Protein AF-A0A2S4HHZ5-F1 (afdb_monomer)

Nearest PDB structures (foldseek):
  4tq6-assembly2_B  TM=4.691E-01  e=3.166E+00  Archaeoglobus fulgidus DSM 4304

Secondary structure (DSSP, 8-state):
-HHHHHHHHHHHHHHIIIIIHHHHHHT-HHHHHHHHHHHHHHHHHHHHHHHHHHHHHHHHHHHHH--HHHHHHHHHHHHHHHHIIIIIHHHHHHHH-TT--TTSHHHHHHHHHHHT-TTS---

Mean predicted aligned error: 5.4 Å

InterPro domains:
  IPR013901 Anthrone oxygenase [PF08592] (36-115)

Radius of gyration: 16.6 Å; Cα contacts (8 Å, |Δi|>4): 107; chains: 1; bounding box: 42×26×44 Å

Organism: NCBI:txid2304603

Solvent-accessible surface area (backbone atoms only — not comparable to full-atom values): 6534 Å² total; per-residue (Å²): 104,28,67,57,25,46,50,51,38,50,50,53,52,49,44,42,48,70,46,53,47,54,52,36,46,74,72,30,48,51,52,30,41,62,46,44,42,71,46,47,73,56,48,52,62,52,45,52,52,28,36,51,53,13,24,54,39,12,46,53,50,17,73,76,63,74,41,64,68,33,42,52,53,17,52,56,47,56,51,49,54,62,51,37,62,70,65,47,38,65,57,45,54,49,64,56,33,90,85,48,55,36,72,39,72,66,44,43,54,52,52,54,43,59,52,72,47,90,80,78,80,96,120

Structure (mmCIF, N/CA/C/O backbone):
data_AF-A0A2S4HHZ5-F1
#
_entry.id   AF-A0A2S4HHZ5-F1
#
loop_
_atom_site.group_PDB
_atom_site.id
_atom_site.type_symbol
_atom_site.label_atom_id
_atom_site.label_alt_id
_atom_site.label_comp_id
_atom_site.label_asym_id
_atom_site.label_entity_id
_atom_site.label_seq_id
_atom_site.pdbx_PDB_ins_code
_atom_site.Cartn_x
_atom_site.Cartn_y
_atom_site.Cartn_z
_atom_site.occupancy
_atom_site.B_iso_or_equiv
_atom_site.auth_seq_id
_atom_site.auth_comp_id
_atom_site.auth_asym_id
_atom_site.auth_atom_id
_atom_site.pdbx_PDB_model_num
ATOM 1 N N . MET A 1 1 ? 16.337 -9.550 -9.946 1.00 66.12 1 MET A N 1
ATOM 2 C CA . MET A 1 1 ? 15.930 -8.379 -9.135 1.00 66.12 1 MET A CA 1
ATOM 3 C C . MET A 1 1 ? 14.481 -7.973 -9.363 1.00 66.12 1 MET A C 1
ATOM 5 O O . MET A 1 1 ? 13.765 -7.901 -8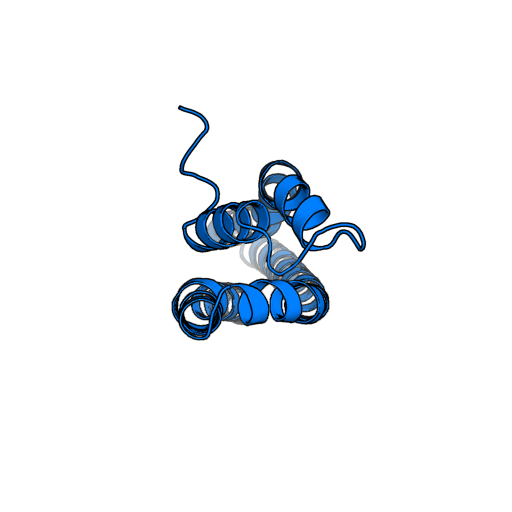.378 1.00 66.12 1 MET A O 1
ATOM 9 N N . ALA A 1 2 ? 14.009 -7.807 -10.607 1.00 78.94 2 ALA A N 1
ATOM 10 C CA . ALA A 1 2 ? 12.603 -7.470 -10.882 1.00 78.94 2 ALA A CA 1
ATOM 11 C C . ALA A 1 2 ? 11.598 -8.448 -10.238 1.00 78.94 2 ALA A C 1
ATOM 13 O O . ALA A 1 2 ? 10.721 -8.011 -9.505 1.00 78.94 2 ALA A O 1
ATOM 14 N N . ILE A 1 3 ? 11.798 -9.762 -10.417 1.00 85.00 3 ILE A N 1
ATOM 15 C CA . ILE A 1 3 ? 10.950 -10.812 -9.814 1.00 85.00 3 ILE A CA 1
ATOM 16 C C . ILE A 1 3 ? 11.000 -10.790 -8.279 1.00 85.00 3 ILE A C 1
ATOM 18 O O . ILE A 1 3 ? 9.990 -11.011 -7.623 1.00 85.00 3 ILE A O 1
ATOM 22 N N . LEU A 1 4 ? 12.168 -10.514 -7.690 1.00 85.06 4 LEU A N 1
ATOM 23 C CA . LEU A 1 4 ? 12.308 -10.449 -6.233 1.00 85.06 4 LEU A CA 1
ATOM 24 C C . LEU A 1 4 ? 11.563 -9.233 -5.669 1.00 85.06 4 LEU A C 1
ATOM 26 O O . LEU A 1 4 ? 10.830 -9.373 -4.697 1.00 85.06 4 LEU A O 1
ATOM 30 N N . GLY A 1 5 ? 11.699 -8.061 -6.297 1.00 81.88 5 GLY A N 1
ATOM 31 C CA . GLY A 1 5 ? 10.980 -6.849 -5.897 1.00 81.88 5 GLY A CA 1
ATOM 32 C C . GLY A 1 5 ? 9.465 -6.979 -6.064 1.00 81.88 5 GLY A C 1
ATOM 33 O O . GLY A 1 5 ? 8.717 -6.691 -5.135 1.00 81.88 5 GLY A O 1
ATOM 34 N N . SER A 1 6 ? 9.001 -7.486 -7.211 1.00 82.81 6 SER A N 1
ATOM 35 C CA . SER A 1 6 ? 7.569 -7.686 -7.460 1.00 82.81 6 SER A CA 1
ATOM 36 C C . SER A 1 6 ? 6.971 -8.787 -6.583 1.00 82.81 6 SER A C 1
ATOM 38 O O . SER A 1 6 ? 5.884 -8.620 -6.035 1.00 82.81 6 SER A O 1
ATOM 40 N N . GLY A 1 7 ? 7.693 -9.894 -6.400 1.00 88.38 7 GLY A N 1
ATOM 41 C CA . GLY A 1 7 ? 7.266 -11.018 -5.574 1.00 88.38 7 GLY A CA 1
ATOM 42 C C . GLY A 1 7 ? 7.183 -10.659 -4.092 1.00 88.38 7 GLY A C 1
ATOM 43 O O . GLY A 1 7 ? 6.216 -11.029 -3.428 1.00 88.38 7 GLY A O 1
ATOM 44 N N . THR A 1 8 ? 8.146 -9.892 -3.572 1.00 90.12 8 THR A N 1
ATOM 45 C CA . THR A 1 8 ? 8.106 -9.398 -2.183 1.00 90.12 8 THR A CA 1
ATOM 46 C C . THR A 1 8 ? 7.001 -8.367 -1.978 1.00 90.12 8 THR A C 1
ATOM 48 O O . THR A 1 8 ? 6.280 -8.466 -0.987 1.00 90.12 8 THR A O 1
ATOM 51 N N . PHE A 1 9 ? 6.803 -7.442 -2.926 1.00 88.12 9 PHE A N 1
ATOM 52 C CA . PHE A 1 9 ? 5.668 -6.514 -2.916 1.00 88.12 9 PHE A CA 1
ATOM 53 C C . PHE A 1 9 ? 4.336 -7.268 -2.827 1.00 88.12 9 PHE A C 1
ATOM 55 O O . PHE A 1 9 ? 3.541 -7.029 -1.917 1.00 88.12 9 PHE A O 1
ATOM 62 N N . PHE A 1 10 ? 4.122 -8.220 -3.740 1.00 88.62 10 PHE A N 1
ATOM 63 C CA . PHE A 1 10 ? 2.892 -9.004 -3.801 1.00 88.62 10 PHE A CA 1
ATOM 64 C C . PHE A 1 10 ? 2.678 -9.822 -2.526 1.00 88.62 10 PHE A C 1
ATOM 66 O O . PHE A 1 10 ? 1.589 -9.804 -1.962 1.00 88.62 10 PHE A O 1
ATOM 73 N N . SER A 1 11 ? 3.723 -10.484 -2.027 1.00 90.00 11 SER A N 1
ATOM 74 C CA . SER A 1 11 ? 3.634 -11.295 -0.807 1.00 90.00 11 SER A CA 1
ATOM 75 C C . SER A 1 11 ? 3.290 -10.454 0.424 1.00 90.00 11 SER A C 1
ATOM 77 O O . SER A 1 11 ? 2.462 -10.866 1.234 1.00 90.00 11 SER A O 1
ATOM 79 N N . ALA A 1 12 ? 3.879 -9.261 0.559 1.00 89.94 12 ALA A N 1
ATOM 80 C CA . ALA A 1 12 ? 3.566 -8.353 1.659 1.00 89.94 12 ALA A CA 1
ATOM 81 C C . ALA A 1 12 ? 2.110 -7.868 1.595 1.00 89.94 12 ALA A C 1
ATOM 83 O O . ALA A 1 12 ? 1.417 -7.869 2.611 1.00 89.94 12 ALA A O 1
ATOM 84 N N . ALA A 1 13 ? 1.631 -7.494 0.405 1.00 87.56 13 ALA A N 1
ATOM 85 C CA . ALA A 1 13 ? 0.238 -7.106 0.203 1.00 87.56 13 ALA A CA 1
ATOM 86 C C . ALA A 1 13 ? -0.721 -8.258 0.540 1.00 87.56 13 ALA A C 1
ATOM 88 O O . ALA A 1 13 ? -1.671 -8.072 1.298 1.00 87.56 13 ALA A O 1
ATOM 89 N N . LEU A 1 14 ? -0.418 -9.466 0.058 1.00 89.69 14 LEU A N 1
ATOM 90 C CA . LEU A 1 14 ? -1.217 -10.662 0.307 1.00 89.69 14 LEU A CA 1
ATOM 91 C C . LEU A 1 14 ? -1.311 -10.985 1.806 1.00 89.69 14 LEU A C 1
ATOM 93 O O . LEU A 1 14 ? -2.398 -11.260 2.309 1.00 89.69 14 LEU A O 1
ATOM 97 N N . TYR A 1 15 ? -0.193 -10.904 2.533 1.00 92.69 15 TYR A N 1
ATOM 98 C CA . TYR A 1 15 ? -0.171 -11.105 3.982 1.00 92.69 15 TYR A CA 1
ATOM 99 C C . TYR A 1 15 ? -1.044 -10.084 4.723 1.00 92.69 15 TYR A C 1
ATOM 101 O O . TYR A 1 15 ? -1.822 -10.459 5.605 1.00 92.69 15 TYR A O 1
ATOM 109 N N . ILE A 1 16 ? -0.947 -8.801 4.353 1.00 90.44 16 ILE A N 1
ATOM 110 C CA . ILE A 1 16 ? -1.742 -7.739 4.977 1.00 90.44 16 ILE A CA 1
ATOM 111 C C . ILE A 1 16 ? -3.238 -8.001 4.772 1.00 90.44 16 ILE A C 1
ATOM 113 O O . ILE A 1 16 ? -3.999 -7.942 5.737 1.00 90.44 16 ILE A O 1
ATOM 117 N N . SER A 1 17 ? -3.649 -8.334 3.547 1.00 88.69 17 SER A N 1
ATOM 118 C CA . SER A 1 17 ? -5.056 -8.543 3.198 1.00 88.69 17 SER A CA 1
ATOM 119 C C . SER A 1 17 ? -5.648 -9.827 3.780 1.00 88.69 17 SER A C 1
ATOM 121 O O . SER A 1 17 ? -6.782 -9.808 4.249 1.00 88.69 17 SER A O 1
ATOM 123 N N . LEU A 1 18 ? -4.910 -10.942 3.755 1.00 88.25 18 LEU A N 1
ATOM 124 C CA . LEU A 1 18 ? -5.458 -12.254 4.123 1.00 88.25 18 LEU A CA 1
ATOM 125 C C . LEU A 1 18 ? -5.282 -12.612 5.597 1.00 88.25 18 LEU A C 1
ATOM 127 O O . LEU A 1 18 ? -6.112 -13.328 6.149 1.00 88.25 18 LEU A O 1
ATOM 131 N N . ALA A 1 19 ?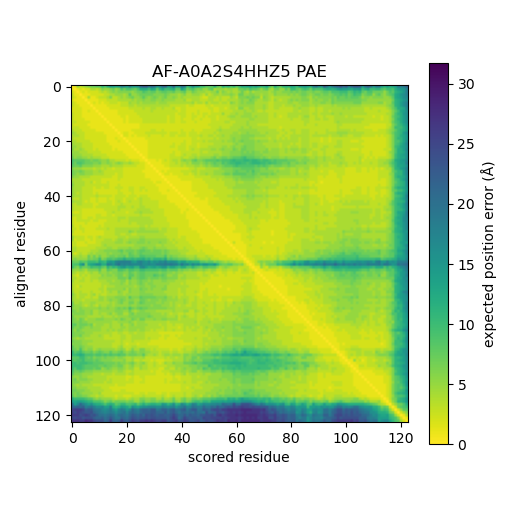 -4.199 -12.156 6.227 1.00 91.94 19 ALA A N 1
ATOM 132 C CA . ALA A 1 19 ? -3.860 -12.557 7.587 1.00 91.94 19 ALA A CA 1
ATOM 133 C C . ALA A 1 19 ? -3.960 -11.379 8.553 1.00 91.94 19 ALA A C 1
ATOM 135 O O . ALA A 1 19 ? -4.761 -11.410 9.485 1.00 91.94 19 ALA A O 1
ATOM 136 N N . GLN A 1 20 ? -3.177 -10.323 8.319 1.00 92.69 20 GLN A N 1
ATOM 137 C CA . GLN A 1 20 ? -3.020 -9.246 9.293 1.00 92.69 20 GLN A CA 1
ATOM 138 C C . GLN A 1 20 ? -4.324 -8.483 9.524 1.00 92.69 20 GLN A C 1
ATOM 140 O O . GLN A 1 20 ? -4.734 -8.296 10.668 1.00 92.69 20 GLN A O 1
ATOM 145 N N . HIS A 1 21 ? -4.987 -8.040 8.458 1.00 90.75 21 HIS A N 1
ATOM 146 C CA . HIS A 1 21 ?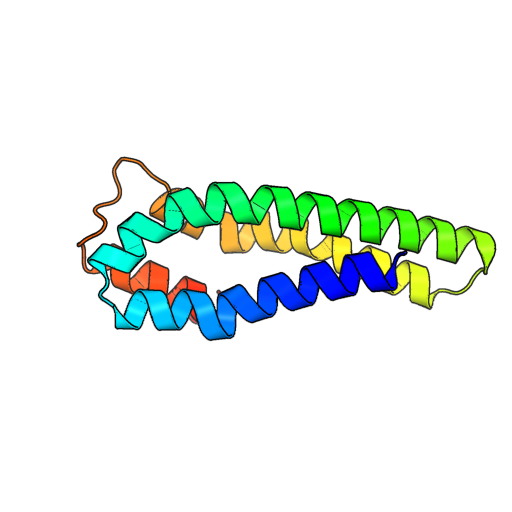 -6.176 -7.203 8.577 1.00 90.75 21 HIS A CA 1
ATOM 147 C C . HIS A 1 21 ? -7.393 -7.962 9.142 1.00 90.75 21 HIS A C 1
ATOM 149 O O . HIS A 1 21 ? -7.980 -7.476 10.112 1.00 90.75 21 HIS A O 1
ATOM 155 N N . PRO A 1 22 ? -7.726 -9.185 8.677 1.00 90.38 22 PRO A N 1
ATOM 156 C CA . PRO A 1 22 ? -8.790 -9.987 9.282 1.00 90.38 22 P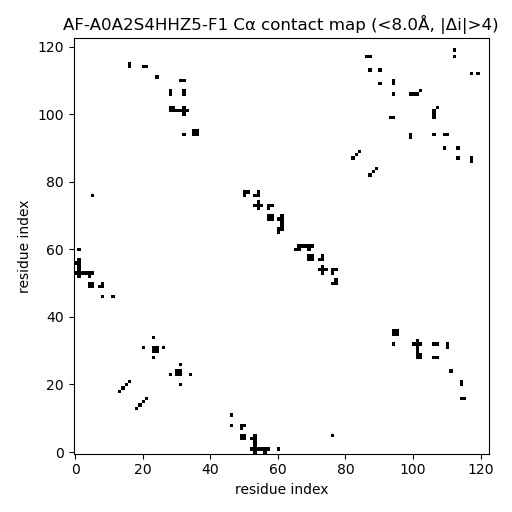RO A CA 1
ATOM 157 C C . PRO A 1 22 ? -8.512 -10.351 10.743 1.00 90.38 22 PRO A C 1
ATOM 159 O O . PRO A 1 22 ? -9.417 -10.261 11.570 1.00 90.38 22 PRO A O 1
ATOM 162 N N . ALA A 1 23 ? -7.266 -10.702 11.088 1.00 92.06 23 ALA A N 1
ATOM 163 C CA . ALA A 1 23 ? -6.887 -10.982 12.473 1.00 92.06 23 ALA A CA 1
ATOM 164 C C . ALA A 1 23 ? -7.041 -9.742 13.365 1.00 92.06 23 ALA A C 1
ATOM 166 O O . ALA A 1 23 ? -7.542 -9.844 14.482 1.00 92.06 23 ALA A O 1
ATOM 167 N N . THR A 1 24 ? -6.672 -8.561 12.859 1.00 92.06 24 THR A N 1
ATOM 168 C CA . THR A 1 24 ? -6.831 -7.304 13.606 1.00 92.06 24 THR A CA 1
ATOM 169 C C . THR A 1 24 ? -8.309 -7.011 13.881 1.00 92.06 24 THR A C 1
ATOM 171 O O . THR A 1 24 ? -8.662 -6.646 14.999 1.00 92.06 24 THR A O 1
ATOM 174 N N . LEU A 1 25 ? -9.186 -7.230 12.895 1.00 90.44 25 LEU A N 1
ATOM 175 C CA . LEU A 1 25 ? -10.633 -7.064 13.066 1.00 90.44 25 LEU A CA 1
ATOM 176 C C . LEU A 1 25 ? -11.247 -8.109 14.007 1.00 90.44 25 LEU A C 1
ATOM 178 O O . LEU A 1 25 ? -12.168 -7.781 14.753 1.00 90.44 25 LEU A O 1
ATOM 182 N N . ALA A 1 26 ? -10.732 -9.341 14.014 1.00 90.94 26 ALA A N 1
ATOM 183 C CA . ALA A 1 26 ? -11.162 -10.387 14.943 1.00 90.94 26 ALA A CA 1
ATOM 184 C C . ALA A 1 26 ? -10.833 -10.048 16.410 1.00 90.94 26 ALA A C 1
ATOM 186 O O . ALA A 1 26 ? -11.577 -10.438 17.307 1.00 90.94 26 ALA A O 1
ATOM 187 N N . CYS A 1 27 ? -9.767 -9.279 16.655 1.00 91.38 27 CYS A N 1
ATOM 188 C CA . CYS A 1 27 ? -9.422 -8.752 17.980 1.00 91.38 27 CYS A CA 1
ATOM 189 C C . CYS A 1 27 ? -10.316 -7.583 18.439 1.00 91.38 27 CYS A C 1
ATOM 191 O O . CYS A 1 27 ? -10.200 -7.143 19.582 1.00 91.38 27 CYS A O 1
ATOM 193 N N . GLY A 1 28 ? -11.198 -7.082 17.571 1.00 90.12 28 GLY A N 1
ATOM 194 C CA . GLY A 1 28 ? -12.119 -5.985 17.851 1.00 90.12 28 GLY A CA 1
ATOM 195 C C . GLY A 1 28 ? -11.836 -4.737 17.016 1.00 90.12 28 GLY A C 1
ATOM 196 O O . GLY A 1 28 ? -10.695 -4.412 16.687 1.00 90.12 28 GLY A O 1
ATOM 197 N N . VAL A 1 29 ? -12.900 -4.000 16.695 1.00 87.00 29 VAL A N 1
ATOM 198 C CA . VAL A 1 29 ? -12.838 -2.791 15.854 1.00 87.00 29 VAL A CA 1
ATOM 199 C C . VAL A 1 29 ? -11.950 -1.717 16.468 1.00 87.00 29 VAL A C 1
ATOM 201 O O . VAL A 1 29 ? -11.160 -1.114 15.750 1.00 87.00 29 VAL A O 1
ATOM 204 N N . SER A 1 30 ? -12.017 -1.524 17.787 1.00 88.56 30 SER A N 1
ATOM 205 C CA . SER A 1 30 ? -11.183 -0.548 18.497 1.00 88.56 30 SER A CA 1
ATOM 206 C C . SER A 1 30 ? -9.687 -0.843 18.338 1.00 88.56 30 SER A C 1
ATOM 208 O O . SER A 1 30 ? -8.881 0.073 18.167 1.00 88.56 30 SER A O 1
ATOM 210 N N . VAL A 1 31 ? -9.310 -2.128 18.329 1.00 92.12 31 VAL A N 1
ATOM 211 C CA . VAL A 1 31 ? -7.943 -2.576 18.036 1.00 92.12 31 VAL A CA 1
ATOM 212 C C . VAL A 1 31 ? -7.608 -2.287 16.575 1.00 92.12 31 VAL A C 1
ATOM 214 O O . VAL A 1 31 ? -6.566 -1.695 16.302 1.00 92.12 31 VAL A O 1
ATOM 217 N N . GLY A 1 32 ? -8.515 -2.621 15.651 1.00 89.88 32 GLY A N 1
ATOM 218 C CA . GLY A 1 32 ? -8.421 -2.294 14.225 1.00 89.88 32 GLY A CA 1
ATOM 219 C C . GLY A 1 32 ? -8.140 -0.820 13.949 1.00 89.88 32 GLY A C 1
ATOM 220 O O . GLY A 1 32 ? -7.136 -0.496 13.314 1.00 89.88 32 GLY A O 1
ATOM 221 N N . GLY A 1 33 ? -8.983 0.071 14.467 1.00 91.44 33 GLY A N 1
ATOM 222 C CA . GLY A 1 33 ? -8.884 1.512 14.250 1.00 91.44 33 GLY A CA 1
ATOM 223 C C . GLY A 1 33 ? -7.601 2.113 14.819 1.00 91.44 33 GLY A C 1
ATOM 224 O O . GLY A 1 33 ? -6.986 2.959 14.179 1.00 91.44 33 GLY A O 1
ATOM 225 N N . ARG A 1 34 ? -7.132 1.639 15.980 1.00 92.69 34 ARG A N 1
ATOM 226 C CA . ARG A 1 34 ? -5.875 2.117 16.587 1.00 92.69 34 ARG A CA 1
ATOM 227 C C . ARG A 1 34 ? -4.630 1.536 15.916 1.00 92.69 34 ARG A C 1
ATOM 229 O O . ARG A 1 34 ? -3.590 2.190 15.878 1.00 92.69 34 ARG A O 1
ATOM 236 N N . PHE A 1 35 ? -4.714 0.310 15.402 1.00 93.56 35 PHE A N 1
ATOM 237 C CA . PHE A 1 35 ? -3.602 -0.368 14.738 1.00 93.56 35 PHE A CA 1
ATOM 238 C C . PHE A 1 35 ? -3.394 0.114 13.300 1.00 93.56 35 PHE A C 1
ATOM 240 O O . PHE A 1 35 ? -2.258 0.156 12.821 1.00 93.56 35 PHE A O 1
ATOM 247 N N . PHE A 1 36 ? -4.470 0.501 12.613 1.00 91.69 36 PHE A N 1
ATOM 248 C CA . PHE A 1 36 ? -4.427 0.831 11.194 1.00 91.69 36 PHE A CA 1
ATOM 249 C C . PHE A 1 36 ? -3.467 1.992 10.861 1.00 91.69 36 PHE A C 1
ATOM 251 O O . PHE A 1 36 ? -2.577 1.771 10.034 1.00 91.69 36 PHE A O 1
ATOM 258 N N . PRO A 1 37 ? -3.515 3.173 11.517 1.00 92.44 37 PRO A N 1
ATOM 259 C CA . PRO A 1 37 ? -2.582 4.260 11.213 1.00 92.44 37 PRO A CA 1
ATOM 260 C C . PRO A 1 37 ? -1.090 3.935 11.391 1.00 92.44 37 PRO A C 1
ATOM 262 O O . PRO A 1 37 ? -0.317 4.143 10.449 1.00 92.44 37 PRO A O 1
ATOM 265 N N . PRO A 1 38 ? -0.624 3.398 12.540 1.00 93.62 38 PRO A N 1
ATOM 266 C CA . PRO A 1 38 ? 0.792 3.077 12.709 1.00 93.62 38 PRO A CA 1
ATOM 267 C C . PRO A 1 38 ? 1.263 1.944 11.789 1.00 93.62 38 PRO A C 1
ATOM 269 O O . PRO A 1 38 ? 2.451 1.899 11.451 1.00 93.62 38 PRO A O 1
ATOM 272 N N . MET A 1 39 ? 0.370 1.036 11.393 1.00 93.00 39 MET A N 1
ATOM 273 C CA . MET A 1 39 ? 0.654 -0.009 10.413 1.00 93.00 39 MET A CA 1
ATOM 274 C C . MET A 1 39 ? 0.802 0.579 9.007 1.00 93.00 39 MET A C 1
ATOM 276 O O . MET A 1 39 ? 1.837 0.375 8.369 1.00 93.00 39 MET A O 1
ATOM 280 N N . TYR A 1 40 ? -0.172 1.374 8.556 1.00 90.75 40 TYR A N 1
ATOM 281 C CA . TYR A 1 40 ? -0.184 1.965 7.218 1.00 90.75 40 TYR A CA 1
ATOM 282 C C . TYR A 1 40 ? 1.027 2.876 6.979 1.00 90.75 40 TYR A C 1
ATOM 284 O O . TYR A 1 40 ? 1.700 2.758 5.955 1.00 90.75 40 TYR A O 1
ATOM 292 N N . ASN A 1 41 ? 1.387 3.702 7.968 1.00 90.56 41 ASN A N 1
ATOM 293 C CA . ASN A 1 41 ? 2.548 4.595 7.896 1.00 90.56 41 ASN A CA 1
ATOM 294 C C . ASN A 1 41 ? 3.889 3.859 7.733 1.00 90.56 41 ASN A C 1
ATOM 296 O O . ASN A 1 41 ? 4.853 4.446 7.247 1.00 90.56 41 ASN A O 1
ATOM 300 N N . ARG A 1 42 ? 3.971 2.580 8.121 1.00 92.12 42 ARG A N 1
ATOM 301 C CA . ARG A 1 42 ? 5.164 1.739 7.919 1.00 92.12 42 ARG A CA 1
ATOM 302 C C . ARG A 1 42 ? 5.075 0.902 6.646 1.00 92.12 42 ARG A C 1
ATOM 304 O O . ARG A 1 42 ? 6.068 0.761 5.936 1.00 92.12 42 ARG A O 1
ATOM 311 N N . ALA A 1 43 ? 3.896 0.360 6.349 1.00 89.25 43 ALA A N 1
ATOM 312 C CA . ALA A 1 43 ? 3.680 -0.520 5.206 1.00 89.25 43 ALA A CA 1
ATOM 313 C C . ALA A 1 43 ? 3.729 0.233 3.867 1.00 89.25 43 ALA A C 1
ATOM 315 O O . ALA A 1 43 ? 4.359 -0.247 2.922 1.00 89.25 43 ALA A O 1
ATOM 316 N N . ALA A 1 44 ? 3.116 1.420 3.779 1.00 88.44 44 ALA A N 1
ATOM 317 C CA . ALA A 1 44 ? 3.011 2.156 2.520 1.00 88.44 44 ALA A CA 1
ATOM 318 C C . ALA A 1 44 ? 4.382 2.580 1.947 1.00 88.44 44 ALA A C 1
ATOM 320 O O . ALA A 1 44 ? 4.644 2.269 0.783 1.00 88.44 44 ALA A O 1
ATOM 321 N N . PRO A 1 45 ? 5.316 3.183 2.715 1.00 90.12 45 PRO A N 1
ATOM 322 C CA . PRO A 1 45 ? 6.639 3.534 2.189 1.00 90.12 45 PRO A CA 1
ATOM 323 C C . PRO A 1 45 ? 7.449 2.315 1.729 1.00 90.12 45 PRO A C 1
ATOM 325 O O . PRO A 1 45 ? 8.138 2.369 0.706 1.00 90.12 45 PRO A O 1
ATOM 328 N N . MET A 1 46 ? 7.342 1.197 2.457 1.00 90.75 46 MET A N 1
ATOM 329 C CA . MET A 1 46 ? 7.995 -0.060 2.089 1.00 90.75 46 MET A CA 1
ATOM 330 C C . MET A 1 46 ? 7.458 -0.588 0.753 1.00 90.75 46 MET A C 1
ATOM 332 O O . MET A 1 46 ? 8.244 -0.914 -0.138 1.00 90.75 46 MET A O 1
ATOM 336 N N . GLN A 1 47 ? 6.134 -0.631 0.585 1.00 89.12 47 GLN A N 1
ATOM 337 C CA . GLN A 1 47 ?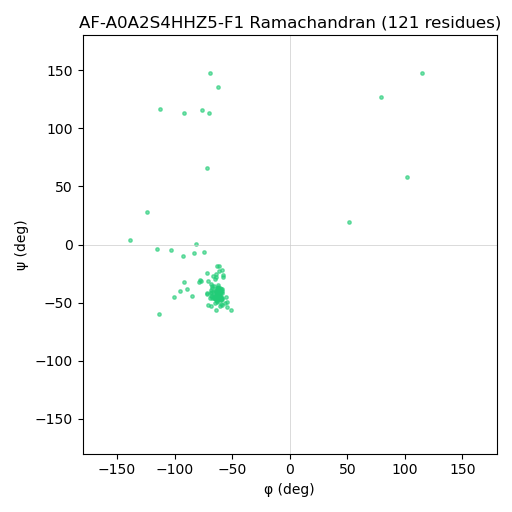 5.510 -1.074 -0.661 1.00 89.12 47 GLN A CA 1
ATOM 338 C C . GLN A 1 47 ? 5.853 -0.158 -1.842 1.00 89.12 47 GLN A C 1
ATOM 3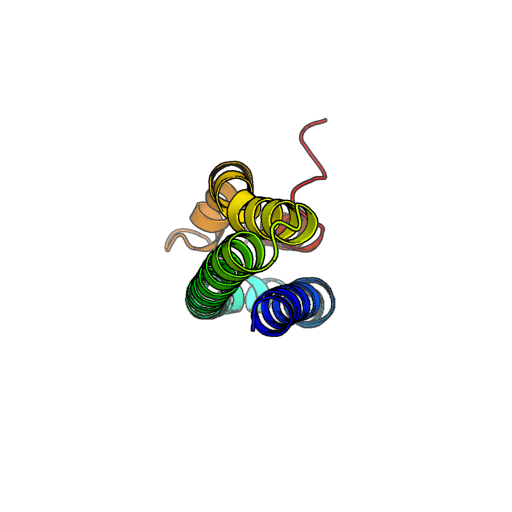40 O O . GLN A 1 47 ? 6.200 -0.660 -2.910 1.00 89.12 47 GLN A O 1
ATOM 345 N N . ILE A 1 48 ? 5.846 1.164 -1.651 1.00 89.81 48 ILE A N 1
ATOM 346 C CA . ILE A 1 48 ? 6.245 2.129 -2.690 1.00 89.81 48 ILE A CA 1
ATOM 347 C C . ILE A 1 48 ? 7.695 1.882 -3.126 1.00 89.81 48 ILE A C 1
ATOM 349 O O . ILE A 1 48 ? 7.984 1.823 -4.320 1.00 89.81 48 ILE A O 1
ATOM 353 N N . THR A 1 49 ? 8.605 1.674 -2.172 1.00 89.50 49 THR A N 1
ATOM 354 C CA . THR A 1 49 ? 10.022 1.417 -2.467 1.00 89.50 49 THR A CA 1
ATOM 355 C C . THR A 1 49 ? 10.201 0.127 -3.269 1.00 89.50 49 THR A C 1
ATOM 357 O O . THR A 1 49 ? 10.907 0.119 -4.278 1.00 89.50 49 THR A O 1
ATOM 360 N N . LEU A 1 50 ? 9.528 -0.957 -2.870 1.00 88.50 50 LEU A N 1
ATOM 361 C CA . LEU A 1 50 ? 9.581 -2.235 -3.586 1.00 88.50 50 LEU A CA 1
ATOM 362 C C . LEU A 1 50 ? 8.995 -2.135 -4.999 1.00 88.50 50 LEU A C 1
ATOM 364 O O . LEU A 1 50 ? 9.585 -2.673 -5.938 1.00 88.50 50 LEU A O 1
ATOM 368 N N . ALA A 1 51 ? 7.883 -1.413 -5.168 1.00 89.31 51 ALA A N 1
ATOM 369 C CA . ALA A 1 51 ? 7.275 -1.180 -6.474 1.00 89.31 51 ALA A CA 1
ATOM 370 C C . ALA A 1 51 ? 8.219 -0.404 -7.406 1.00 89.31 51 ALA A C 1
ATOM 372 O O . ALA A 1 51 ? 8.407 -0.811 -8.552 1.00 89.31 51 ALA A O 1
ATOM 373 N N . LEU A 1 52 ? 8.875 0.653 -6.912 1.00 90.56 52 LEU A N 1
ATOM 374 C CA . LEU A 1 52 ? 9.843 1.440 -7.685 1.00 90.56 52 LEU A CA 1
ATOM 375 C C . LEU A 1 52 ? 11.082 0.624 -8.071 1.00 90.56 52 LEU A C 1
ATOM 377 O O . LEU A 1 52 ? 11.493 0.640 -9.230 1.00 90.56 52 LEU A O 1
ATOM 381 N N . VAL A 1 53 ? 11.660 -0.131 -7.132 1.00 91.69 53 VAL A N 1
ATOM 382 C CA . VAL A 1 53 ? 12.815 -1.000 -7.416 1.00 91.69 53 VAL A CA 1
ATOM 383 C C . VAL A 1 53 ? 12.442 -2.084 -8.431 1.00 91.69 53 VAL A C 1
ATOM 385 O O . VAL A 1 53 ? 13.192 -2.327 -9.378 1.00 91.69 53 VAL A O 1
ATOM 388 N N . GLY A 1 54 ? 11.272 -2.711 -8.274 1.00 90.00 54 GLY A N 1
ATOM 389 C CA . GLY A 1 54 ? 10.748 -3.698 -9.217 1.00 90.00 54 GLY A CA 1
ATOM 390 C C . GLY A 1 54 ? 10.509 -3.112 -10.611 1.00 90.00 54 GLY A C 1
ATOM 391 O O . GLY A 1 54 ? 10.910 -3.720 -11.603 1.00 90.00 54 GLY A O 1
ATOM 392 N N . PHE A 1 55 ? 9.931 -1.910 -10.685 1.00 91.88 55 PHE A N 1
ATOM 393 C CA . PHE A 1 55 ? 9.681 -1.172 -11.924 1.00 91.88 55 PHE A CA 1
ATOM 394 C C . PHE A 1 55 ? 10.975 -0.852 -12.677 1.00 91.88 55 PHE A C 1
ATOM 396 O O . PHE A 1 55 ? 11.118 -1.227 -13.842 1.00 91.88 55 PHE A O 1
ATOM 403 N N . LEU A 1 56 ? 11.947 -0.228 -12.005 1.00 93.81 56 LEU A N 1
ATOM 404 C CA . LEU A 1 56 ? 13.237 0.127 -12.602 1.00 93.81 56 LEU A CA 1
ATOM 405 C C . LEU A 1 56 ? 14.004 -1.117 -13.063 1.00 93.81 56 LEU A C 1
ATOM 407 O O . LEU A 1 56 ? 14.561 -1.136 -14.160 1.00 93.81 56 LEU A O 1
ATOM 411 N N . ALA A 1 57 ? 13.982 -2.188 -12.265 1.00 92.19 57 ALA A N 1
ATOM 412 C CA . ALA A 1 57 ? 14.593 -3.456 -12.645 1.00 92.19 57 ALA A CA 1
ATOM 413 C C . ALA A 1 57 ? 13.887 -4.108 -13.849 1.00 92.19 57 ALA A C 1
ATOM 415 O O . ALA A 1 57 ? 14.552 -4.727 -14.682 1.00 92.19 57 ALA A O 1
ATOM 416 N N . GLY A 1 58 ? 12.562 -3.977 -13.958 1.00 91.50 58 GLY A N 1
ATOM 417 C CA . GLY A 1 58 ? 11.785 -4.435 -15.109 1.00 91.50 58 GLY A CA 1
ATOM 418 C C . GLY A 1 58 ? 12.130 -3.662 -16.383 1.00 91.50 58 GLY A C 1
ATOM 419 O O . GLY A 1 58 ? 12.421 -4.280 -17.405 1.00 91.50 58 GLY A O 1
ATOM 420 N N . ILE A 1 59 ? 12.218 -2.329 -16.309 1.00 93.06 59 ILE 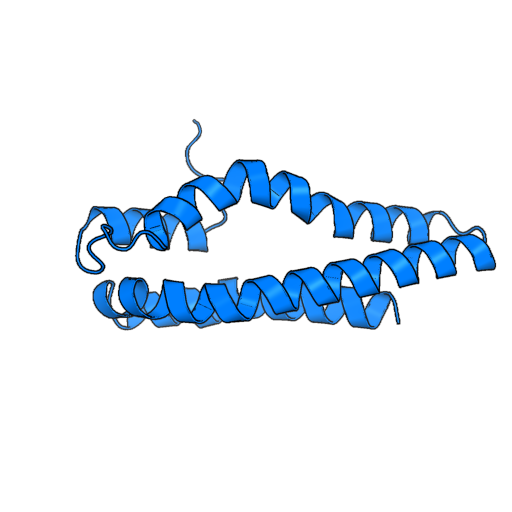A N 1
ATOM 421 C CA . ILE A 1 59 ? 12.660 -1.482 -17.431 1.00 93.06 59 ILE A CA 1
ATOM 422 C C . ILE A 1 59 ? 14.075 -1.853 -17.875 1.00 93.06 59 ILE A C 1
ATOM 424 O O . ILE A 1 59 ? 14.308 -2.058 -19.065 1.00 93.06 59 ILE A O 1
ATOM 428 N N . ALA A 1 60 ? 15.012 -1.991 -16.933 1.00 92.44 60 ALA A N 1
ATOM 429 C CA . ALA A 1 60 ? 16.380 -2.393 -17.247 1.00 92.44 60 ALA A CA 1
ATOM 430 C C . ALA A 1 60 ? 16.421 -3.775 -17.927 1.00 92.44 60 ALA A C 1
ATOM 432 O O . ALA A 1 60 ? 17.146 -3.974 -18.899 1.00 92.44 60 ALA A O 1
ATOM 433 N N . SER A 1 61 ? 15.598 -4.720 -17.461 1.00 91.56 61 SER A N 1
ATOM 434 C CA . SER A 1 61 ? 15.507 -6.065 -18.046 1.00 91.56 61 SER A CA 1
ATOM 435 C C . SER A 1 61 ? 14.912 -6.048 -19.456 1.00 91.56 61 SER A C 1
ATOM 437 O O . SER A 1 61 ? 15.379 -6.796 -20.317 1.00 91.56 61 SER A O 1
ATOM 439 N N . TRP A 1 62 ? 13.922 -5.187 -19.712 1.00 92.56 62 TRP A N 1
ATOM 440 C CA . TRP A 1 62 ? 13.381 -4.961 -21.052 1.00 92.56 62 TRP A CA 1
ATOM 441 C C . TRP A 1 62 ? 14.438 -4.370 -21.986 1.00 92.56 62 TRP A C 1
ATOM 443 O O . TRP A 1 62 ? 14.643 -4.914 -23.067 1.00 92.56 62 TRP A O 1
ATOM 453 N N . TYR A 1 63 ? 15.159 -3.333 -21.551 1.00 91.56 63 TYR A N 1
ATOM 454 C CA . TYR A 1 63 ? 16.202 -2.688 -22.354 1.00 91.56 63 TYR A CA 1
ATOM 455 C C . TYR A 1 63 ? 17.316 -3.665 -22.765 1.00 91.56 63 TYR A C 1
ATOM 457 O O . TYR A 1 63 ? 17.771 -3.644 -23.904 1.00 91.56 63 TYR A O 1
ATOM 465 N N . LEU A 1 64 ? 17.721 -4.566 -21.862 1.00 91.12 64 LEU A N 1
ATOM 466 C CA . LEU A 1 64 ? 18.797 -5.529 -22.121 1.00 91.12 64 LEU A CA 1
ATOM 467 C C . LEU A 1 64 ? 18.372 -6.732 -22.976 1.00 91.12 64 LEU A C 1
ATOM 469 O O . LEU A 1 64 ? 19.200 -7.282 -23.693 1.00 91.12 64 LEU A O 1
ATOM 473 N N . ASN A 1 65 ? 17.109 -7.165 -22.895 1.00 89.00 65 ASN A N 1
ATOM 474 C CA . ASN A 1 65 ? 16.655 -8.418 -23.519 1.00 89.00 65 ASN A CA 1
ATOM 475 C C . ASN A 1 65 ? 15.614 -8.217 -24.633 1.00 89.00 65 ASN A C 1
ATOM 477 O O . ASN A 1 65 ? 15.170 -9.196 -25.226 1.00 89.00 65 ASN A O 1
ATOM 481 N N . SER A 1 66 ? 15.165 -6.979 -24.879 1.00 85.38 66 SER A N 1
ATOM 482 C CA . SER A 1 66 ? 14.076 -6.618 -25.808 1.00 85.38 66 SER A CA 1
ATOM 483 C C . SER A 1 66 ? 12.770 -7.407 -25.615 1.00 85.38 66 SER A C 1
ATOM 485 O O . SER A 1 66 ? 11.918 -7.459 -26.499 1.00 85.38 66 SER A O 1
ATOM 487 N N . ASN A 1 67 ? 12.579 -8.025 -24.447 1.00 88.38 67 ASN A N 1
ATOM 488 C CA . ASN A 1 67 ? 11.413 -8.852 -24.166 1.00 88.38 67 ASN A CA 1
ATOM 489 C C . ASN A 1 67 ? 10.300 -8.008 -23.532 1.00 88.38 67 ASN A C 1
ATOM 491 O O . ASN A 1 67 ? 10.421 -7.545 -22.394 1.00 88.38 67 ASN A O 1
ATOM 495 N N . PHE A 1 68 ? 9.202 -7.846 -24.271 1.00 90.88 68 PHE A N 1
ATOM 496 C CA . PHE A 1 68 ? 8.035 -7.053 -23.880 1.00 90.88 68 PHE A CA 1
ATOM 497 C C . PHE A 1 68 ? 7.364 -7.504 -22.575 1.00 90.88 68 PHE A C 1
ATOM 499 O O . PHE A 1 68 ? 6.715 -6.684 -21.929 1.00 90.88 68 PHE A O 1
ATOM 506 N N . LEU A 1 69 ? 7.549 -8.752 -22.130 1.00 91.56 69 LEU A N 1
ATOM 507 C CA . LEU A 1 69 ? 7.006 -9.228 -20.852 1.00 91.56 69 LEU A CA 1
ATOM 508 C C . LEU A 1 69 ? 7.573 -8.450 -19.656 1.00 91.56 69 LEU A C 1
ATOM 510 O O . LEU A 1 69 ? 6.849 -8.172 -18.701 1.00 91.56 69 LEU A O 1
ATOM 514 N N . TRP A 1 70 ? 8.845 -8.043 -19.718 1.00 90.62 70 TRP A N 1
ATOM 515 C CA . TRP A 1 70 ? 9.458 -7.227 -18.666 1.00 90.62 70 TRP A CA 1
ATOM 516 C C . TRP A 1 70 ? 8.868 -5.821 -18.611 1.00 90.62 70 TRP A C 1
ATOM 518 O O . TRP A 1 70 ? 8.627 -5.299 -17.522 1.00 90.62 70 TRP A O 1
ATOM 528 N N . LEU A 1 71 ? 8.587 -5.236 -19.778 1.00 89.81 71 LEU A N 1
ATOM 529 C CA . LEU A 1 71 ? 7.930 -3.938 -19.873 1.00 89.81 71 LEU A CA 1
ATOM 530 C C . LEU A 1 71 ? 6.493 -4.016 -19.348 1.00 89.81 71 LEU A C 1
ATOM 532 O O . LEU A 1 71 ? 6.095 -3.181 -18.542 1.00 89.81 71 LEU A O 1
ATOM 536 N N . ALA A 1 72 ? 5.739 -5.045 -19.743 1.00 91.44 72 ALA A N 1
ATOM 537 C CA . ALA A 1 72 ? 4.376 -5.264 -19.270 1.00 91.44 72 ALA A CA 1
ATOM 538 C C . ALA A 1 72 ? 4.320 -5.419 -17.739 1.00 91.44 72 ALA A C 1
ATOM 540 O O . ALA A 1 72 ? 3.509 -4.765 -17.087 1.00 91.44 72 ALA A O 1
ATOM 541 N N . GLY A 1 73 ? 5.220 -6.215 -17.150 1.00 90.31 73 GLY A N 1
ATOM 542 C CA . GLY A 1 73 ? 5.307 -6.376 -15.696 1.00 90.31 73 GLY A CA 1
ATOM 543 C C . GLY A 1 73 ? 5.689 -5.086 -14.963 1.00 90.31 73 GLY A C 1
ATOM 544 O O . GLY A 1 73 ? 5.122 -4.782 -13.915 1.00 90.31 73 GLY A O 1
ATOM 545 N N . ALA A 1 74 ? 6.604 -4.292 -15.527 1.00 90.38 74 ALA A N 1
ATOM 546 C CA . ALA A 1 74 ? 6.956 -2.983 -14.982 1.00 90.38 74 ALA A CA 1
ATOM 547 C C . ALA A 1 74 ? 5.746 -2.029 -15.007 1.00 90.38 74 ALA A C 1
ATOM 549 O O . ALA A 1 74 ? 5.390 -1.447 -13.982 1.00 90.38 74 ALA A O 1
ATOM 550 N N . LEU A 1 75 ? 5.062 -1.921 -16.147 1.00 92.06 75 LEU A N 1
ATOM 551 C CA . LEU A 1 75 ? 3.858 -1.096 -16.277 1.00 92.06 75 LEU A CA 1
ATOM 552 C C . LEU A 1 75 ? 2.753 -1.536 -15.308 1.00 92.06 75 LEU A C 1
ATOM 554 O O . LEU A 1 75 ? 2.095 -0.695 -14.699 1.00 92.06 75 LEU A O 1
ATOM 558 N N . PHE A 1 76 ? 2.593 -2.843 -15.103 1.00 90.19 76 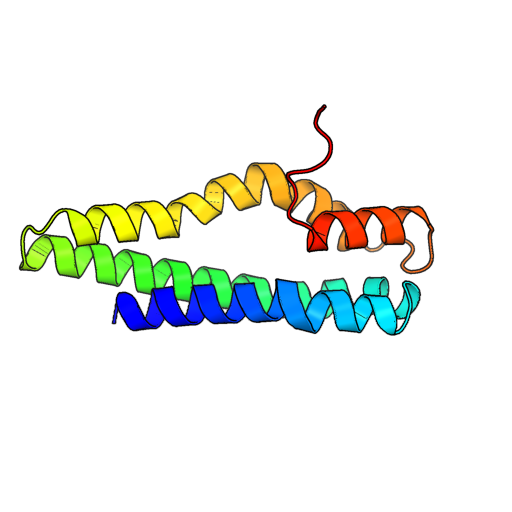PHE A N 1
ATOM 559 C CA . PHE A 1 76 ? 1.649 -3.369 -14.126 1.00 90.19 76 PHE A CA 1
ATOM 560 C C . PHE A 1 76 ? 2.009 -2.950 -12.693 1.00 90.19 76 PHE A C 1
ATOM 562 O O . PHE A 1 76 ? 1.140 -2.479 -11.964 1.00 90.19 76 PHE A O 1
ATOM 569 N N . LEU A 1 77 ? 3.285 -3.028 -12.296 1.00 88.31 77 LEU A N 1
ATOM 570 C CA . LEU A 1 77 ? 3.722 -2.575 -10.969 1.00 88.31 77 LEU A CA 1
ATOM 571 C C . LEU A 1 77 ? 3.439 -1.092 -10.734 1.00 88.31 77 LEU A C 1
ATOM 573 O O . LEU A 1 77 ? 2.902 -0.737 -9.689 1.00 88.31 77 LEU A O 1
ATOM 577 N N . ILE A 1 78 ? 3.777 -0.218 -11.686 1.00 88.94 78 ILE A N 1
ATOM 578 C CA . ILE A 1 78 ? 3.577 1.225 -11.499 1.00 88.94 78 ILE A CA 1
ATOM 579 C C . ILE A 1 78 ? 2.092 1.617 -11.563 1.00 88.94 78 ILE A C 1
ATOM 581 O O . ILE A 1 78 ? 1.695 2.603 -10.944 1.00 88.94 78 ILE A O 1
ATOM 585 N N . SER A 1 79 ? 1.250 0.819 -12.234 1.00 88.81 79 SER A N 1
ATOM 586 C CA . SER A 1 79 ? -0.203 1.044 -12.305 1.00 88.81 79 SER A CA 1
ATOM 587 C C . SER A 1 79 ? -0.903 0.998 -10.943 1.00 88.81 79 SER A C 1
ATOM 589 O O . SER A 1 79 ? -1.983 1.569 -10.785 1.00 88.81 79 SER A O 1
ATOM 591 N N . VAL A 1 80 ? -0.271 0.407 -9.922 1.00 84.44 80 VAL A N 1
ATOM 592 C CA . VAL A 1 80 ? -0.807 0.422 -8.556 1.00 84.44 80 VAL A CA 1
ATOM 593 C C . VAL A 1 80 ? -0.884 1.838 -7.979 1.00 84.44 80 VAL A C 1
ATOM 595 O O . VAL A 1 80 ? -1.748 2.112 -7.150 1.00 84.44 80 VAL A O 1
ATOM 598 N N . VAL A 1 81 ? -0.023 2.761 -8.424 1.00 86.00 81 VAL A N 1
ATOM 599 C CA . VAL A 1 81 ? 0.022 4.146 -7.932 1.00 86.00 81 VAL A CA 1
ATOM 600 C C . VAL A 1 81 ? -1.268 4.909 -8.261 1.00 86.00 81 VAL A C 1
ATOM 602 O O . VAL A 1 81 ? -1.905 5.384 -7.318 1.00 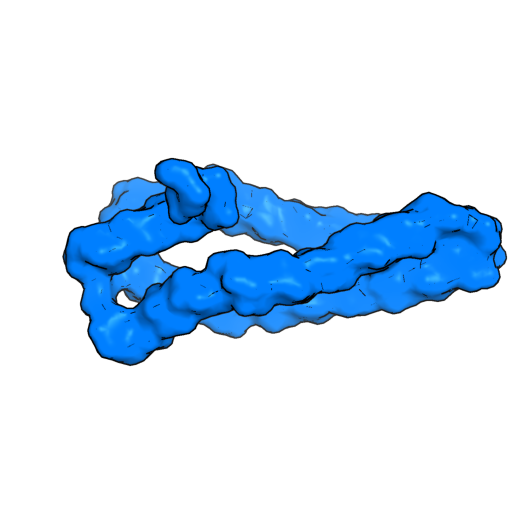86.00 81 VAL A O 1
ATOM 605 N N . PRO A 1 82 ? -1.718 5.021 -9.530 1.00 84.56 82 PRO A N 1
ATOM 606 C CA . PRO A 1 82 ? -2.977 5.699 -9.832 1.00 84.56 82 PRO A CA 1
ATOM 607 C C . PRO A 1 82 ? -4.185 5.010 -9.185 1.00 84.56 82 PRO A C 1
ATOM 609 O O . PRO A 1 82 ? -5.062 5.703 -8.677 1.00 84.56 82 PRO A O 1
ATOM 612 N N . ILE A 1 83 ? -4.204 3.672 -9.109 1.00 83.38 83 ILE A N 1
ATOM 613 C CA . ILE A 1 83 ? -5.255 2.925 -8.393 1.00 83.38 83 ILE A CA 1
ATOM 614 C C . ILE A 1 83 ? -5.294 3.337 -6.916 1.00 83.38 83 ILE A C 1
ATOM 616 O O . ILE A 1 83 ? -6.355 3.650 -6.377 1.00 83.38 83 ILE A O 1
ATOM 620 N N . THR A 1 84 ? -4.130 3.398 -6.268 1.00 84.50 84 THR A N 1
ATOM 621 C CA . THR A 1 84 ? -4.012 3.780 -4.857 1.00 84.50 84 THR A CA 1
ATOM 622 C C . THR A 1 84 ? -4.494 5.206 -4.627 1.00 84.50 84 THR A C 1
ATOM 624 O O . THR A 1 84 ? -5.259 5.445 -3.699 1.00 84.50 84 THR A O 1
ATOM 627 N N . LEU A 1 85 ? -4.087 6.152 -5.475 1.00 83.25 85 LEU A N 1
ATOM 628 C CA . LEU A 1 85 ? -4.442 7.563 -5.318 1.00 83.25 85 LEU A CA 1
ATOM 629 C C . LEU A 1 85 ? -5.932 7.842 -5.539 1.00 83.25 85 LEU A C 1
ATOM 631 O O . LEU A 1 85 ? -6.481 8.703 -4.859 1.00 83.25 85 LEU A O 1
ATOM 635 N N . ILE A 1 86 ? -6.576 7.137 -6.470 1.00 84.50 86 ILE A N 1
ATOM 636 C CA . ILE A 1 86 ? -7.983 7.378 -6.819 1.00 84.50 86 ILE A CA 1
ATOM 637 C C . ILE A 1 86 ? -8.923 6.629 -5.871 1.00 84.50 86 ILE A C 1
ATOM 639 O O . ILE A 1 86 ? -9.910 7.194 -5.412 1.00 84.50 86 ILE A O 1
ATOM 643 N N . ILE A 1 87 ? -8.622 5.361 -5.577 1.00 83.56 87 ILE A N 1
ATOM 644 C CA . ILE A 1 87 ? -9.562 4.456 -4.903 1.00 83.56 87 ILE A CA 1
ATOM 645 C C . ILE A 1 87 ? -9.247 4.325 -3.411 1.00 83.56 87 ILE A C 1
ATOM 647 O O . ILE A 1 87 ? -10.144 4.381 -2.573 1.00 83.56 87 ILE A O 1
ATOM 651 N N . ILE A 1 88 ? -7.972 4.140 -3.063 1.00 84.06 88 ILE A N 1
ATOM 652 C CA . ILE A 1 88 ? -7.572 3.764 -1.699 1.00 84.06 88 ILE A CA 1
ATOM 653 C C . ILE A 1 88 ? -7.332 5.002 -0.827 1.00 84.06 88 ILE A C 1
ATOM 655 O O . ILE A 1 88 ? -7.704 5.025 0.347 1.00 84.06 88 ILE A O 1
ATOM 659 N N . LYS A 1 89 ? -6.749 6.060 -1.400 1.00 85.81 89 LYS A N 1
ATOM 660 C CA . LYS A 1 89 ? -6.403 7.291 -0.685 1.00 85.81 89 LYS A CA 1
ATOM 661 C C . LYS A 1 89 ? -7.593 7.943 0.036 1.00 85.81 89 LYS A C 1
ATOM 663 O O . LYS A 1 89 ? -7.397 8.273 1.197 1.00 85.81 89 LYS A O 1
ATOM 668 N N . PRO A 1 90 ? -8.801 8.093 -0.546 1.00 86.81 90 PRO A N 1
ATOM 669 C CA . PRO A 1 90 ? -9.919 8.733 0.155 1.00 86.81 90 PRO A CA 1
ATOM 670 C C . PRO A 1 90 ? -10.309 7.989 1.438 1.00 86.81 90 PRO A C 1
ATOM 672 O O . PRO A 1 90 ? -10.550 8.603 2.472 1.00 86.81 90 PRO A O 1
ATOM 675 N N . VAL A 1 91 ? -10.318 6.654 1.383 1.00 89.12 91 VAL A N 1
ATOM 676 C CA . VAL A 1 91 ? -10.613 5.799 2.540 1.00 89.12 91 VAL A CA 1
ATOM 677 C C . VAL A 1 91 ? -9.498 5.903 3.579 1.00 89.12 91 VAL A C 1
ATOM 679 O O . VAL A 1 91 ? -9.772 6.046 4.769 1.00 89.12 91 VAL A O 1
ATOM 682 N N . ASN A 1 92 ? -8.240 5.873 3.134 1.00 90.06 92 ASN A N 1
ATOM 683 C CA . ASN A 1 92 ? -7.096 6.005 4.028 1.00 90.06 92 ASN A CA 1
ATOM 684 C C . ASN A 1 92 ? -7.040 7.386 4.684 1.00 90.06 92 ASN A C 1
ATOM 686 O O . ASN A 1 92 ? -6.754 7.454 5.867 1.00 90.06 92 ASN A O 1
ATOM 690 N N . ASP A 1 93 ? -7.336 8.471 3.969 1.00 89.31 93 ASP A N 1
ATOM 691 C CA . ASP A 1 93 ? -7.347 9.822 4.539 1.00 89.31 93 ASP A CA 1
ATOM 692 C C . ASP A 1 93 ? -8.349 9.917 5.703 1.00 89.31 93 ASP A C 1
ATOM 694 O O . ASP A 1 93 ? -8.042 10.530 6.723 1.00 89.31 93 ASP A O 1
ATOM 698 N N . ILE A 1 94 ? -9.510 9.257 5.588 1.00 90.44 94 ILE A N 1
ATOM 699 C CA . ILE A 1 94 ? -10.495 9.179 6.675 1.00 90.44 94 ILE A CA 1
ATOM 700 C C . ILE A 1 94 ? -9.947 8.331 7.827 1.00 90.44 94 ILE A C 1
ATOM 702 O O . ILE A 1 94 ? -9.892 8.806 8.954 1.00 90.44 94 ILE A O 1
ATOM 706 N N . LEU A 1 95 ? -9.483 7.106 7.557 1.00 89.69 95 LEU A N 1
ATOM 707 C CA . LEU A 1 95 ? -8.980 6.189 8.592 1.00 89.69 95 LEU A CA 1
ATOM 708 C C . LEU A 1 95 ? -7.718 6.692 9.314 1.00 89.69 95 LEU A C 1
ATOM 710 O O . LEU A 1 95 ? -7.448 6.279 10.440 1.00 89.69 95 LEU A O 1
ATOM 714 N N . LEU A 1 96 ? -6.925 7.542 8.660 1.00 90.81 96 LEU A N 1
ATOM 715 C CA . LEU A 1 96 ? -5.706 8.148 9.200 1.00 90.81 96 LEU A CA 1
ATOM 716 C C . LEU A 1 96 ? -5.956 9.508 9.858 1.00 90.81 96 LEU A C 1
ATOM 718 O O . LEU A 1 96 ? -5.036 10.042 10.481 1.00 90.81 96 LEU A O 1
ATOM 722 N N . SER A 1 97 ? -7.153 10.080 9.704 1.00 90.75 97 SER A N 1
ATOM 723 C CA . SER A 1 97 ? -7.473 11.384 10.273 1.00 90.75 97 SER A CA 1
ATOM 724 C C . SER A 1 97 ? -7.388 11.339 11.804 1.00 90.75 97 SER A C 1
ATOM 726 O O . SER A 1 97 ? -7.932 10.414 12.411 1.00 90.75 97 SER A O 1
ATOM 728 N N . PRO A 1 98 ? -6.773 12.343 12.458 1.00 86.88 98 PRO A N 1
ATOM 729 C CA . PRO A 1 98 ? -6.819 12.482 13.915 1.00 86.88 98 PRO A CA 1
ATOM 730 C C . PRO A 1 98 ? -8.247 12.584 14.466 1.00 86.88 98 PRO A C 1
ATOM 732 O O . PRO A 1 98 ? -8.483 12.220 15.614 1.00 86.88 98 PRO A O 1
ATOM 735 N N . ASP A 1 99 ? -9.184 13.063 13.642 1.00 88.19 99 ASP A N 1
ATOM 736 C CA . ASP A 1 99 ? -10.596 13.233 13.995 1.00 88.19 99 ASP A CA 1
ATOM 737 C C . ASP A 1 99 ? -11.408 11.935 13.848 1.00 88.19 99 ASP A C 1
ATOM 739 O O . ASP A 1 99 ? -12.586 11.891 14.204 1.00 88.19 99 ASP A O 1
ATOM 743 N N . ASN A 1 100 ? -10.809 10.873 13.299 1.00 88.25 100 ASN A N 1
ATOM 744 C CA . ASN A 1 100 ? -11.481 9.594 13.139 1.00 88.25 100 ASN A CA 1
ATOM 745 C C . ASN A 1 100 ? -11.561 8.857 14.476 1.00 88.25 100 ASN A C 1
ATOM 747 O O . ASN A 1 100 ? -10.542 8.430 15.018 1.00 88.25 100 ASN A O 1
ATOM 751 N N . ASP A 1 101 ? -12.779 8.649 14.973 1.00 91.12 101 ASP A N 1
ATOM 752 C CA . ASP A 1 101 ? -13.018 7.847 16.169 1.00 91.12 101 ASP A CA 1
ATOM 753 C C . ASP A 1 101 ? -12.746 6.354 15.875 1.00 91.12 101 ASP A C 1
ATOM 755 O O . ASP A 1 101 ? -13.506 5.732 15.113 1.00 91.12 101 ASP A O 1
ATOM 759 N N . PRO A 1 102 ? -11.703 5.747 16.481 1.00 86.44 102 PRO A N 1
ATOM 760 C CA . PRO A 1 102 ? -11.327 4.352 16.252 1.00 86.44 102 PRO A CA 1
ATOM 761 C C . PRO A 1 102 ? -12.389 3.339 16.687 1.00 86.44 102 PRO A C 1
ATOM 763 O O . PRO A 1 102 ? -12.317 2.179 16.285 1.00 86.44 102 PRO A O 1
ATOM 766 N N . GLU A 1 103 ? -13.328 3.749 17.538 1.00 88.50 103 GLU A N 1
ATOM 767 C CA . GLU A 1 103 ? -14.357 2.886 18.124 1.00 88.50 103 GLU A CA 1
ATOM 768 C C . GLU A 1 103 ? -15.724 3.084 17.461 1.00 88.50 103 GLU A C 1
ATOM 770 O O . GLU A 1 103 ? -16.670 2.349 17.749 1.00 88.50 103 GLU A O 1
ATOM 775 N N . SER A 1 104 ? -15.829 4.041 16.536 1.00 89.81 104 SER A N 1
ATOM 776 C CA . SER A 1 104 ? -17.089 4.336 15.870 1.00 89.81 104 SER A CA 1
ATOM 777 C C . SER A 1 104 ? -17.527 3.213 14.914 1.00 89.81 104 SER A C 1
ATOM 779 O O . SER A 1 104 ? -16.698 2.604 14.223 1.00 89.81 104 SER A O 1
ATOM 781 N N . PRO A 1 105 ? -18.848 2.991 14.763 1.00 88.75 105 PRO A N 1
ATOM 782 C CA . PRO A 1 105 ? -19.384 2.086 13.743 1.00 88.75 105 PRO A CA 1
ATOM 783 C C . PRO A 1 105 ? -18.970 2.469 12.313 1.00 88.75 105 PRO A C 1
ATOM 785 O O . PRO A 1 105 ? -18.850 1.608 11.445 1.00 88.75 105 PRO A O 1
ATOM 788 N N . ALA A 1 106 ? -18.720 3.758 12.053 1.00 89.19 106 ALA A N 1
ATOM 789 C CA . ALA A 1 106 ? -18.240 4.232 10.756 1.00 89.19 106 ALA A CA 1
ATOM 790 C C . ALA A 1 106 ? -16.827 3.707 10.446 1.00 89.19 106 ALA A C 1
ATOM 792 O O . ALA A 1 106 ? -16.584 3.203 9.346 1.00 89.19 106 ALA A O 1
ATOM 793 N N . THR A 1 107 ? -15.920 3.743 11.428 1.00 89.75 107 THR A N 1
ATOM 794 C CA . THR A 1 107 ? -14.574 3.162 11.308 1.00 89.75 107 THR A CA 1
ATOM 795 C C . THR A 1 107 ? -14.632 1.658 11.058 1.00 89.75 107 THR A C 1
ATOM 797 O O . THR A 1 107 ? -13.887 1.155 10.217 1.00 89.75 107 THR A O 1
ATOM 800 N N . GLU A 1 108 ? -15.542 0.931 11.715 1.00 90.31 108 GLU A N 1
ATOM 801 C CA . GLU A 1 108 ? -15.740 -0.501 11.449 1.00 90.31 108 GLU A CA 1
ATOM 802 C C . GLU A 1 108 ? -16.059 -0.768 9.976 1.00 90.31 108 GLU A C 1
ATOM 804 O O . GLU A 1 108 ? -15.429 -1.618 9.341 1.00 90.31 108 GLU A O 1
ATOM 809 N N . VAL A 1 109 ? -17.029 -0.033 9.428 1.00 90.44 109 VAL A N 1
ATOM 810 C CA . VAL A 1 109 ? -17.459 -0.188 8.036 1.00 90.44 109 VAL A CA 1
ATOM 811 C C . VAL A 1 109 ? -16.302 0.105 7.083 1.00 90.44 109 VAL A C 1
ATOM 813 O O . VAL A 1 109 ? -16.049 -0.683 6.169 1.00 90.44 109 VAL A O 1
ATOM 816 N N . LEU A 1 110 ? -15.561 1.191 7.314 1.00 90.25 110 LEU A N 1
ATOM 817 C CA . LEU A 1 110 ? -14.414 1.567 6.487 1.00 90.25 110 LEU A CA 1
ATOM 818 C C . LEU A 1 110 ? -13.295 0.523 6.542 1.00 90.25 110 LEU A C 1
ATOM 820 O O . LEU A 1 110 ? -12.781 0.131 5.496 1.00 90.25 110 LEU A O 1
ATOM 824 N N . LEU A 1 111 ? -12.953 0.012 7.728 1.00 90.81 111 LEU A N 1
ATOM 825 C CA . LEU A 1 111 ? -11.936 -1.030 7.872 1.00 90.81 111 LEU A CA 1
ATOM 826 C C . LEU A 1 111 ? -12.367 -2.329 7.184 1.00 90.81 111 LEU A C 1
ATOM 828 O O . LEU A 1 111 ? -11.568 -2.945 6.479 1.00 90.81 111 LEU A O 1
ATOM 832 N N . ARG A 1 112 ? -13.624 -2.755 7.332 1.00 88.88 112 ARG A N 1
ATOM 833 C CA . ARG A 1 112 ? -14.130 -3.955 6.645 1.00 88.88 112 ARG A CA 1
ATOM 834 C C . ARG A 1 112 ? -14.063 -3.802 5.125 1.00 88.88 112 ARG A C 1
ATOM 836 O O . ARG A 1 112 ? -13.558 -4.704 4.458 1.00 88.88 112 ARG A O 1
ATOM 843 N N . ARG A 1 113 ? -14.484 -2.648 4.594 1.00 85.19 113 ARG A N 1
ATOM 844 C CA . ARG A 1 113 ? -14.411 -2.330 3.155 1.00 85.19 113 ARG A CA 1
ATOM 845 C C . ARG A 1 113 ? -12.981 -2.301 2.636 1.00 85.19 113 ARG A C 1
ATOM 847 O O . ARG A 1 113 ? -12.700 -2.855 1.580 1.00 85.19 113 ARG A O 1
ATOM 854 N N . TRP A 1 114 ? -12.068 -1.709 3.399 1.00 86.44 114 TRP A N 1
ATOM 855 C CA . TRP A 1 114 ? -10.651 -1.677 3.053 1.00 86.44 114 TRP A CA 1
ATOM 856 C C . TRP A 1 114 ? -10.069 -3.093 2.898 1.00 86.44 114 TRP A C 1
ATOM 858 O O . TRP A 1 114 ? -9.343 -3.374 1.947 1.00 86.44 114 TRP A O 1
ATOM 868 N N . GLY A 1 115 ? -10.450 -4.010 3.794 1.00 77.69 115 GLY A N 1
ATOM 869 C CA . GLY A 1 115 ? -9.974 -5.396 3.820 1.00 77.69 115 GLY A CA 1
ATOM 870 C C . GLY A 1 115 ? -10.482 -6.297 2.701 1.00 77.69 115 GLY A C 1
ATOM 871 O O . GLY A 1 115 ? -9.777 -7.209 2.277 1.00 77.69 115 GLY A O 1
ATOM 872 N N . GLN A 1 116 ? -11.698 -6.050 2.221 1.00 74.81 116 GLN A N 1
ATOM 873 C CA . GLN A 1 116 ? -12.330 -6.849 1.167 1.00 74.81 116 GLN A CA 1
ATOM 874 C C . GLN A 1 116 ? -11.870 -6.452 -0.246 1.00 74.81 116 GLN A C 1
ATOM 876 O O . GLN A 1 116 ? -12.293 -7.060 -1.227 1.00 74.81 116 GLN A O 1
ATOM 881 N N . GLY A 1 117 ? -10.970 -5.469 -0.347 1.00 65.31 117 GLY A N 1
ATOM 882 C CA . GLY A 1 117 ? -10.641 -4.802 -1.596 1.00 65.31 117 GLY A CA 1
ATOM 883 C C . GLY A 1 117 ? -11.723 -3.776 -1.905 1.00 65.31 117 GLY A C 1
ATOM 884 O O . GLY A 1 117 ? -12.910 -4.091 -1.907 1.00 65.31 117 GLY A O 1
ATOM 885 N N . ILE A 1 118 ? -11.319 -2.531 -2.147 1.00 57.25 118 ILE A N 1
ATOM 886 C CA . ILE A 1 118 ? -12.207 -1.396 -2.436 1.00 57.25 118 ILE A CA 1
ATOM 887 C C . ILE A 1 118 ? -12.806 -1.560 -3.852 1.00 57.25 118 ILE A C 1
ATOM 889 O O . ILE A 1 118 ? -12.487 -0.831 -4.785 1.00 57.25 118 ILE A O 1
ATOM 893 N N . ALA A 1 119 ? -13.628 -2.597 -4.014 1.00 39.53 119 ALA A N 1
ATOM 894 C CA . ALA A 1 119 ? -14.344 -3.005 -5.219 1.00 39.53 119 ALA A CA 1
ATOM 895 C C . ALA A 1 119 ? -15.791 -3.450 -4.920 1.00 39.53 119 ALA A C 1
ATOM 897 O O . ALA A 1 119 ? -16.503 -3.857 -5.832 1.00 39.53 119 ALA A O 1
ATOM 898 N N . CYS A 1 120 ? -16.258 -3.350 -3.673 1.00 35.66 120 CYS A N 1
ATOM 899 C CA . CYS A 1 120 ? -17.667 -3.531 -3.341 1.00 35.66 120 CYS A CA 1
ATOM 900 C C . CYS A 1 120 ? -18.216 -2.176 -2.867 1.00 35.66 120 CYS A C 1
ATOM 902 O O . CYS A 1 120 ? -17.737 -1.660 -1.861 1.00 35.66 120 CYS A O 1
ATOM 904 N N . GLU A 1 121 ? -19.184 -1.618 -3.604 1.00 35.72 121 GLU A N 1
ATOM 905 C CA . GLU A 1 121 ? -19.932 -0.367 -3.340 1.00 35.72 121 GLU A CA 1
ATOM 906 C C . GLU A 1 121 ? -19.514 0.896 -4.139 1.00 35.72 121 GLU A C 1
ATOM 908 O O . GLU A 1 121 ? -19.194 1.960 -3.608 1.00 35.72 121 GLU A O 1
ATOM 913 N N . GLN A 1 122 ? -19.580 0.775 -5.470 1.00 31.80 122 GLN A N 1
ATOM 914 C CA . GLN A 1 122 ? -20.040 1.847 -6.377 1.00 31.80 122 GLN A CA 1
ATOM 915 C C . GLN A 1 122 ? -21.220 1.349 -7.258 1.00 31.80 122 GLN A C 1
ATOM 917 O O . GLN A 1 122 ? -21.404 1.823 -8.376 1.00 31.80 122 GLN A O 1
ATOM 922 N N . LEU A 1 123 ? -22.006 0.378 -6.770 1.00 33.66 123 LEU A N 1
ATOM 923 C CA . LEU A 1 123 ? -23.289 -0.053 -7.346 1.00 33.66 123 LEU A CA 1
ATOM 924 C C . LEU A 1 123 ? -24.360 -0.020 -6.260 1.00 33.66 123 LEU A C 1
ATOM 926 O O . LEU A 1 123 ? -24.050 -0.531 -5.160 1.00 33.66 123 LEU A O 1
#

pLDDT: mean 86.27, std 11.71, range [31.8, 93.81]

Foldseek 3Di:
DLCVLVVVLVVLVCCCLPPVLVVQVVVPQLSNLVVVQVVCVVSVVSSVVSLVVNLVVLVVVCVVPVDCVSVVSSVVSVVVVVVCVPQVVVLVCQSNDPPNDSRDPVSVVSSVCVSVDVPPPPD

Sequence (123 aa):
MAILGSGTFFSAALYISLAQHPATLACGVSVGGRFFPPMYNRAAPMQITLALVGFLAGIASWYLNSNFLWLAGALFLISVVPITLIIIKPVNDILLSPDNDPESPATEVLLRRWGQGIACEQL